Protein AF-A0A535PKS9-F1 (afdb_monomer_lite)

Foldseek 3Di:
DDPDDDDPPPPVDDDPPDDPPDADEAEQEFDKDWDWDWAFPDDDDPPDDGDTDTDTDIDDPSVVVQVVCVVVVHHYHYDYDDDPPD

Secondary structure (DSSP, 8-state):
-------------PPPPPPTTPPPEEEEES--EEEEEEEESS---TTS---EEEEEEEE-HHHHHHHHHHHTT-EEEEE-------

Sequence (86 aa):
MALGRFRTRSSGGRLPGPRPGRPISIVVLGDLMLDVVVAPERPTVAGTDVPGTVRLRPGGSAANVARGLARLGVRVQLVTAVGRDA

Radius of gyration: 20.69 Å; chains: 1; bounding box: 43×29×57 Å

pLDDT: mean 85.41, std 19.23, range [35.47, 98.56]

Structure (mmCIF, N/CA/C/O backbone):
data_AF-A0A535PKS9-F1
#
_entry.id   AF-A0A535PKS9-F1
#
loop_
_atom_site.group_PDB
_atom_site.id
_atom_site.type_symbol
_atom_site.label_atom_id
_atom_site.label_alt_id
_atom_site.label_comp_id
_atom_site.label_asym_id
_atom_site.label_entity_id
_atom_site.label_seq_id
_atom_site.pdbx_PDB_ins_code
_atom_site.Cartn_x
_atom_site.Cartn_y
_atom_site.Cartn_z
_atom_site.occupancy
_atom_site.B_iso_or_equiv
_atom_site.auth_seq_id
_atom_site.auth_comp_id
_atom_site.auth_asym_id
_atom_site.auth_atom_id
_atom_site.pdbx_PDB_model_num
ATOM 1 N N . MET A 1 1 ? -24.682 17.624 -15.562 1.00 41.53 1 MET A N 1
ATOM 2 C CA . MET A 1 1 ? -24.159 16.989 -14.331 1.00 41.53 1 MET A CA 1
ATOM 3 C C . MET A 1 1 ? -24.309 17.984 -13.190 1.00 41.53 1 MET A C 1
ATOM 5 O O . MET A 1 1 ? -23.659 19.018 -13.217 1.00 41.53 1 MET A O 1
ATOM 9 N N . ALA A 1 2 ? -25.243 17.752 -12.267 1.00 37.66 2 ALA A N 1
ATOM 10 C CA . ALA A 1 2 ? -25.547 18.703 -11.200 1.00 37.66 2 ALA A CA 1
ATOM 11 C C . ALA A 1 2 ? -24.545 18.551 -10.045 1.00 37.66 2 ALA A C 1
ATOM 13 O O . ALA A 1 2 ? -24.432 17.479 -9.454 1.00 37.66 2 ALA A O 1
ATOM 14 N N . LEU A 1 3 ? -23.831 19.632 -9.727 1.00 43.78 3 LEU A N 1
ATOM 15 C CA . LEU A 1 3 ? -22.959 19.729 -8.561 1.00 43.78 3 LEU A CA 1
ATOM 16 C C . LEU A 1 3 ? -23.848 19.786 -7.303 1.00 43.78 3 LEU A C 1
ATOM 18 O O . LEU A 1 3 ? -24.395 20.831 -6.946 1.00 43.78 3 LEU A O 1
ATOM 22 N N . GLY A 1 4 ? -24.068 18.632 -6.672 1.00 35.47 4 GLY A N 1
ATOM 23 C CA . GLY A 1 4 ? -24.844 18.524 -5.440 1.00 35.47 4 GLY A CA 1
ATOM 24 C C . GLY A 1 4 ? -24.160 19.287 -4.307 1.00 35.47 4 GLY A C 1
ATOM 25 O O . GLY A 1 4 ? -23.075 18.920 -3.866 1.00 35.47 4 GLY A O 1
ATOM 26 N N . ARG A 1 5 ? -24.796 20.362 -3.831 1.00 45.00 5 ARG A N 1
ATOM 27 C CA . ARG A 1 5 ? -24.345 21.144 -2.672 1.00 45.00 5 ARG A CA 1
ATOM 28 C C . ARG A 1 5 ? -24.272 20.247 -1.430 1.00 45.00 5 ARG A C 1
ATOM 30 O O . ARG A 1 5 ? -25.306 19.915 -0.850 1.00 45.00 5 ARG A O 1
ATOM 37 N N . PHE A 1 6 ? -23.062 19.903 -0.992 1.00 47.19 6 PHE A N 1
ATOM 38 C CA . PHE A 1 6 ? -22.824 19.270 0.305 1.00 47.19 6 PHE A CA 1
ATOM 39 C C . PHE A 1 6 ? -23.140 20.286 1.411 1.00 47.19 6 PHE A C 1
ATOM 41 O O . PHE A 1 6 ? -22.366 21.199 1.689 1.00 47.19 6 PHE A O 1
ATOM 48 N N . ARG A 1 7 ? -24.323 20.174 2.023 1.00 42.53 7 ARG A N 1
ATOM 49 C CA . ARG A 1 7 ? -24.659 20.926 3.236 1.00 42.53 7 ARG A CA 1
ATOM 50 C C . ARG A 1 7 ? -23.990 20.231 4.419 1.00 42.53 7 ARG A C 1
ATOM 52 O O . ARG A 1 7 ? -24.473 19.196 4.871 1.00 42.53 7 ARG A O 1
ATOM 59 N N . THR A 1 8 ? -22.912 20.802 4.946 1.00 46.53 8 THR A N 1
ATOM 60 C CA . THR A 1 8 ? -22.379 20.413 6.254 1.00 46.53 8 THR A CA 1
ATOM 61 C C . THR A 1 8 ? -23.362 20.894 7.325 1.00 46.53 8 THR A C 1
ATOM 63 O O . THR A 1 8 ? -23.342 22.041 7.760 1.00 46.53 8 THR A O 1
ATOM 66 N N . ARG A 1 9 ? -24.299 20.037 7.750 1.00 49.41 9 ARG A N 1
ATOM 67 C CA . ARG A 1 9 ? -24.997 20.286 9.018 1.00 49.41 9 ARG A CA 1
ATOM 68 C C . ARG A 1 9 ? -23.990 20.012 10.128 1.00 49.41 9 ARG A C 1
ATOM 70 O O . ARG A 1 9 ? -23.844 18.871 10.551 1.00 49.41 9 ARG A O 1
ATOM 77 N N . SER A 1 10 ? -23.309 21.046 10.616 1.00 55.47 10 SER A N 1
ATOM 78 C CA . SER A 1 10 ? -22.690 20.996 11.940 1.00 55.47 10 SER A CA 1
ATOM 79 C C . SER A 1 10 ? -23.812 21.052 12.981 1.00 55.47 10 SER A C 1
ATOM 81 O O . SER A 1 10 ? -24.049 22.075 13.621 1.00 55.47 10 SER A O 1
ATOM 83 N N . SER A 1 11 ? -24.582 19.971 13.121 1.00 56.56 11 SER A N 1
ATOM 84 C CA . SER A 1 11 ? -25.397 19.804 14.318 1.00 56.56 11 SER A CA 1
ATOM 85 C C . SER A 1 11 ? -24.415 19.708 15.480 1.00 56.56 11 SER A C 1
ATOM 87 O O . SER A 1 11 ? -23.712 18.707 15.595 1.00 56.56 11 SER A O 1
ATOM 89 N N . GLY A 1 12 ? -24.343 20.748 16.312 1.00 53.44 12 GLY A N 1
ATOM 90 C CA . GLY A 1 12 ? -23.513 20.826 17.521 1.00 53.44 12 GLY A CA 1
ATOM 91 C C . GLY A 1 12 ? -23.904 19.828 18.620 1.00 53.44 12 GLY A C 1
ATOM 92 O O . GLY A 1 12 ? -23.756 20.117 19.804 1.00 53.44 12 GLY A O 1
ATOM 93 N N . GLY A 1 13 ? -24.428 18.659 18.252 1.00 53.59 13 GLY A N 1
ATOM 94 C CA . GLY A 1 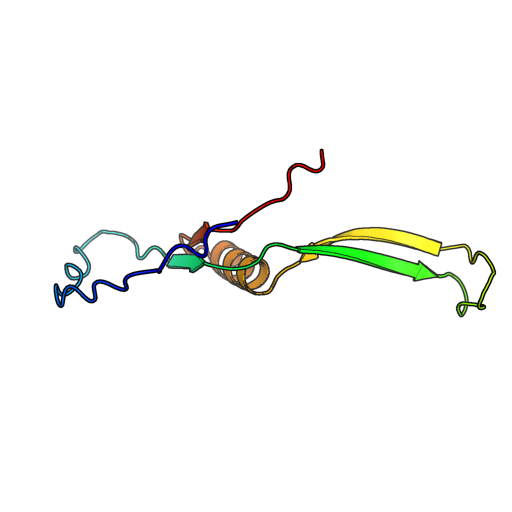13 ? -24.591 17.536 19.153 1.00 53.59 13 GLY A CA 1
ATOM 95 C C . GLY A 1 13 ? -23.216 16.957 19.435 1.00 53.59 13 GLY A C 1
ATOM 96 O O . GLY A 1 13 ? -22.581 16.399 18.541 1.00 53.59 13 GLY A O 1
ATOM 97 N N . ARG A 1 14 ? -22.745 17.093 20.678 1.00 61.59 14 ARG A N 1
ATOM 98 C CA . ARG A 1 14 ? -21.616 16.296 21.163 1.00 61.59 14 ARG A CA 1
ATOM 99 C C . ARG A 1 14 ? -21.883 14.839 20.799 1.00 61.59 14 ARG A C 1
ATOM 101 O O . ARG A 1 14 ? -22.953 14.315 21.115 1.00 61.59 14 ARG A O 1
ATOM 108 N N . LEU A 1 15 ? -20.916 14.196 20.145 1.00 65.38 15 LEU A N 1
ATOM 109 C CA . LEU A 1 15 ? -20.947 12.747 20.010 1.00 65.38 15 LEU A CA 1
ATOM 110 C C . LEU A 1 15 ? -21.104 12.162 21.422 1.00 65.38 15 LEU A C 1
ATOM 112 O O . LEU A 1 15 ? -20.438 12.650 22.343 1.00 65.38 15 LEU A O 1
ATOM 116 N N . PRO A 1 16 ? -22.002 11.181 21.626 1.00 63.94 16 PRO A N 1
ATOM 117 C CA . PRO A 1 16 ? -22.130 10.536 22.920 1.00 63.94 16 PRO A CA 1
ATOM 118 C C . PRO A 1 16 ? -20.747 10.069 23.375 1.00 63.94 16 PRO A C 1
ATOM 120 O O . PRO A 1 16 ? -19.991 9.500 22.584 1.00 63.94 16 PRO A O 1
ATOM 123 N N . GLY A 1 17 ? -20.411 10.363 24.634 1.00 64.31 17 GLY A N 1
ATOM 124 C CA . GLY A 1 17 ? -19.120 10.001 25.207 1.00 64.31 17 GLY A CA 1
ATOM 125 C C . GLY A 1 17 ? -18.850 8.495 25.088 1.00 64.31 17 GLY A C 1
ATOM 126 O O . GLY A 1 17 ? -19.790 7.708 24.910 1.00 64.31 17 GLY A O 1
ATOM 127 N N . PRO A 1 18 ? -17.580 8.070 25.176 1.00 65.44 18 PRO A N 1
ATOM 128 C CA . PRO A 1 18 ? -17.230 6.657 25.136 1.00 65.44 18 PRO A CA 1
ATOM 129 C C . PRO A 1 18 ? -18.063 5.880 26.159 1.00 65.44 18 PRO A C 1
ATOM 131 O O . PRO A 1 18 ? -18.064 6.206 27.345 1.00 65.44 18 PRO A O 1
ATOM 134 N N . ARG A 1 19 ? -18.803 4.863 25.704 1.00 70.25 19 ARG A N 1
ATOM 135 C CA . ARG A 1 19 ? -19.525 3.983 26.628 1.00 70.25 19 ARG A CA 1
ATOM 136 C C . ARG A 1 19 ? -18.499 3.109 27.356 1.00 70.25 19 ARG A C 1
ATOM 138 O O . ARG A 1 19 ? -17.708 2.458 26.666 1.00 70.25 19 ARG A O 1
ATOM 145 N N . PRO A 1 20 ? -18.507 3.056 28.699 1.00 67.31 20 PRO A N 1
ATOM 146 C CA . PRO A 1 20 ? -17.608 2.177 29.435 1.00 67.31 20 PRO A CA 1
ATOM 147 C C . PRO A 1 20 ? -17.792 0.723 28.974 1.00 67.31 20 PRO A C 1
ATOM 149 O O . PRO A 1 20 ? -18.914 0.266 28.760 1.00 67.31 20 PRO A O 1
ATOM 152 N N . GLY A 1 21 ? -16.677 0.027 28.738 1.00 70.19 21 GLY A N 1
ATOM 153 C CA . GLY A 1 21 ? -16.653 -1.359 28.252 1.00 70.19 21 GLY A CA 1
ATOM 154 C C . GLY A 1 21 ? -16.776 -1.541 26.733 1.00 70.19 21 GLY A C 1
ATOM 155 O O . GLY A 1 21 ? -16.618 -2.661 26.247 1.00 70.19 21 GLY A O 1
ATOM 156 N N . ARG A 1 22 ? -17.011 -0.480 25.946 1.00 71.44 22 ARG A N 1
ATOM 157 C CA . ARG A 1 22 ? -17.006 -0.584 24.478 1.00 71.44 22 ARG A CA 1
ATOM 158 C C . ARG A 1 22 ? -15.587 -0.352 23.938 1.00 71.44 22 ARG A C 1
ATOM 160 O O . ARG A 1 22 ? -15.040 0.726 24.165 1.00 71.44 22 ARG A O 1
ATOM 167 N N . PRO A 1 23 ? -15.001 -1.302 23.185 1.00 73.12 23 PRO A N 1
ATOM 168 C CA . PRO A 1 23 ? -13.681 -1.112 22.589 1.00 73.12 23 PRO A CA 1
ATOM 169 C C . PRO A 1 23 ? -13.671 0.120 21.683 1.00 73.12 23 PRO A C 1
ATOM 171 O O . PRO A 1 23 ? -14.620 0.318 20.913 1.00 73.12 23 PRO A O 1
ATOM 174 N N . ILE A 1 24 ? -12.607 0.924 21.753 1.00 80.38 24 ILE A N 1
ATOM 175 C CA . ILE A 1 24 ? -12.420 2.048 20.831 1.00 80.38 24 ILE A CA 1
ATOM 176 C C . ILE A 1 24 ? -12.320 1.490 19.409 1.00 80.38 24 ILE A C 1
ATOM 178 O O . ILE A 1 24 ? -11.530 0.588 19.132 1.00 80.38 24 ILE A O 1
ATOM 182 N N . SER A 1 25 ? -13.161 2.016 18.521 1.00 90.06 25 SER A N 1
ATOM 183 C CA . SER A 1 25 ? -13.176 1.686 17.099 1.00 90.06 25 SER A CA 1
ATOM 184 C C . SER A 1 25 ? -12.745 2.900 16.288 1.00 90.06 25 SER A C 1
ATOM 186 O O . SER A 1 25 ? -13.307 3.980 16.478 1.00 90.06 25 SER A O 1
ATOM 188 N N . ILE A 1 26 ? -11.800 2.718 15.370 1.00 95.88 26 ILE A N 1
ATOM 189 C CA . ILE A 1 26 ? -11.326 3.774 14.472 1.00 95.88 26 ILE A CA 1
ATOM 190 C C . ILE A 1 26 ? -11.983 3.604 13.104 1.00 95.88 26 ILE A C 1
ATOM 192 O O . ILE A 1 26 ? -12.028 2.504 12.559 1.00 95.88 26 ILE A O 1
ATOM 196 N N . VAL A 1 27 ? -12.471 4.699 12.531 1.00 97.69 27 VAL A N 1
ATOM 197 C CA . VAL A 1 27 ? -12.904 4.744 11.131 1.00 97.69 27 VAL A CA 1
ATOM 198 C C . VAL A 1 27 ? -11.908 5.597 10.364 1.00 97.69 27 VAL A C 1
ATOM 200 O O . VAL A 1 27 ? -11.635 6.729 10.759 1.00 97.69 27 VAL A O 1
ATOM 203 N N . VAL A 1 28 ? -11.370 5.054 9.277 1.00 98.38 28 VAL A N 1
ATOM 204 C CA . VAL A 1 28 ? -10.506 5.773 8.342 1.00 98.38 28 VAL A CA 1
ATOM 205 C C . VAL A 1 28 ? -11.304 6.012 7.067 1.00 98.38 28 VAL A C 1
ATOM 207 O O . VAL A 1 28 ? -11.790 5.062 6.460 1.00 98.38 28 VAL A O 1
ATOM 210 N N . LEU A 1 29 ? -11.465 7.273 6.678 1.00 98.19 29 LEU A N 1
ATOM 211 C CA . LEU A 1 29 ? -12.154 7.675 5.453 1.00 98.19 29 LEU A CA 1
ATOM 212 C C . LEU A 1 29 ? -11.123 8.208 4.462 1.00 98.19 29 LEU A C 1
ATOM 214 O O . LEU A 1 29 ? -10.403 9.149 4.791 1.00 98.19 29 LEU A O 1
ATOM 218 N N . GLY A 1 30 ? -11.062 7.636 3.262 1.00 97.81 30 GLY A N 1
ATOM 219 C CA . GLY A 1 30 ? -10.135 8.119 2.243 1.00 97.81 30 GLY A CA 1
ATOM 220 C C . GLY A 1 30 ? -9.927 7.150 1.092 1.00 97.81 30 GLY A C 1
ATOM 221 O O . GLY A 1 30 ? -10.866 6.501 0.639 1.00 97.81 30 GLY A O 1
ATOM 222 N N . ASP A 1 31 ? -8.697 7.088 0.602 1.00 98.00 31 ASP A N 1
ATOM 223 C CA . ASP A 1 31 ? -8.283 6.374 -0.597 1.00 98.00 31 ASP A CA 1
ATOM 224 C C . ASP A 1 31 ? -7.904 4.903 -0.361 1.00 98.00 31 ASP A C 1
ATOM 226 O O . ASP A 1 31 ? -7.369 4.496 0.675 1.00 98.00 31 ASP A O 1
ATOM 230 N N . LEU A 1 32 ? -8.143 4.117 -1.404 1.00 97.88 32 LEU A N 1
ATOM 231 C CA . LEU A 1 32 ? -7.548 2.816 -1.649 1.00 97.88 32 LEU A CA 1
ATOM 232 C C . LEU A 1 32 ? -7.035 2.851 -3.086 1.00 97.88 32 LEU A C 1
ATOM 234 O O . LEU A 1 32 ? -7.803 3.115 -4.008 1.00 97.88 32 LEU A O 1
ATOM 238 N N . MET A 1 33 ? -5.739 2.617 -3.264 1.00 96.81 33 MET A N 1
ATOM 239 C CA . MET A 1 33 ? -5.101 2.627 -4.580 1.00 96.81 33 MET A CA 1
ATOM 240 C C . MET A 1 33 ? -4.587 1.233 -4.933 1.00 96.81 33 MET A C 1
ATOM 242 O O . MET A 1 33 ? -4.277 0.430 -4.050 1.00 96.81 33 MET A O 1
ATOM 246 N N . LEU A 1 34 ? -4.491 0.949 -6.230 1.00 96.56 34 LEU A N 1
ATOM 247 C CA . LEU A 1 34 ? -3.756 -0.196 -6.751 1.00 96.56 34 LEU A CA 1
ATOM 248 C C . LEU A 1 34 ? -2.405 0.303 -7.266 1.00 96.56 34 LEU A C 1
ATOM 250 O O . LEU A 1 34 ? -2.325 0.907 -8.333 1.00 96.56 34 LEU A O 1
ATOM 254 N N . ASP A 1 35 ? -1.345 0.044 -6.514 1.00 97.06 35 ASP A N 1
ATOM 255 C CA . ASP A 1 35 ? 0.011 0.359 -6.939 1.00 97.06 35 ASP A CA 1
ATOM 256 C C . ASP A 1 35 ? 0.474 -0.712 -7.939 1.00 97.06 35 ASP A C 1
ATOM 258 O O . ASP A 1 35 ? 0.559 -1.903 -7.612 1.00 97.06 35 ASP A O 1
ATOM 262 N N . VAL A 1 36 ? 0.794 -0.283 -9.161 1.00 97.38 36 VAL A N 1
ATOM 263 C CA . VAL A 1 36 ? 1.412 -1.120 -10.197 1.00 97.38 36 VAL A CA 1
ATOM 264 C C . VAL A 1 36 ? 2.916 -0.895 -10.146 1.00 97.38 36 VAL A C 1
ATOM 266 O O . VAL A 1 36 ? 3.441 0.082 -10.675 1.00 97.38 36 VAL A O 1
ATOM 269 N N . VAL A 1 37 ? 3.619 -1.792 -9.464 1.00 97.75 37 VAL A N 1
ATOM 270 C CA . VAL A 1 37 ? 5.067 -1.692 -9.284 1.00 97.75 37 VAL A CA 1
ATOM 271 C C . VAL A 1 37 ? 5.756 -2.450 -10.409 1.00 97.75 37 VAL A C 1
ATOM 273 O O . VAL A 1 37 ? 5.623 -3.671 -10.506 1.00 97.75 37 VAL A O 1
ATOM 276 N N . VAL A 1 38 ? 6.506 -1.725 -11.236 1.00 97.44 38 VAL A N 1
ATOM 277 C CA . VAL A 1 38 ? 7.296 -2.280 -12.341 1.00 97.44 38 VAL A CA 1
ATOM 278 C C . VAL A 1 38 ? 8.773 -2.233 -11.968 1.00 97.44 38 VAL A C 1
ATOM 280 O O . VAL A 1 38 ? 9.301 -1.169 -11.651 1.00 97.44 38 VAL A O 1
ATOM 283 N N . ALA A 1 39 ? 9.437 -3.385 -12.007 1.00 97.62 39 ALA A N 1
ATOM 284 C CA . ALA A 1 39 ? 10.871 -3.518 -11.776 1.00 97.62 39 ALA A CA 1
ATOM 285 C C . ALA A 1 39 ? 11.542 -4.045 -13.058 1.00 97.62 39 ALA A C 1
ATOM 287 O O . ALA A 1 39 ? 11.507 -5.258 -13.296 1.00 97.62 39 ALA A O 1
ATOM 288 N N . PRO A 1 40 ? 12.095 -3.156 -13.907 1.00 97.56 40 PRO A N 1
ATOM 289 C CA . PRO A 1 40 ? 12.762 -3.552 -15.143 1.00 97.56 40 PRO A CA 1
ATOM 290 C C . PRO A 1 40 ? 14.143 -4.164 -14.851 1.00 97.56 40 PRO A C 1
ATOM 292 O O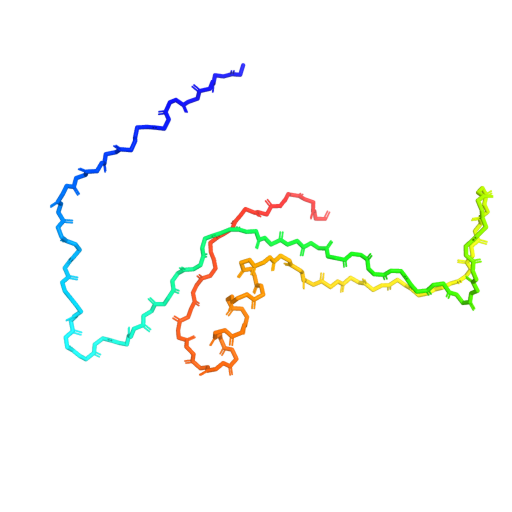 . PRO A 1 40 ? 14.835 -3.738 -13.927 1.00 97.56 40 PRO A O 1
ATOM 295 N N . GLU A 1 41 ? 14.560 -5.154 -15.643 1.00 97.88 41 GLU A N 1
ATOM 296 C CA . GLU A 1 41 ? 15.851 -5.855 -15.478 1.00 97.88 41 GLU A CA 1
ATOM 297 C C . GLU A 1 41 ? 17.059 -4.981 -15.841 1.00 97.88 41 GLU A C 1
ATOM 299 O O . GLU A 1 41 ? 18.193 -5.257 -15.454 1.00 97.88 41 GLU A O 1
ATOM 304 N N . ARG A 1 42 ? 16.810 -3.910 -16.594 1.00 97.00 42 ARG A N 1
ATOM 305 C CA . ARG A 1 42 ? 17.792 -2.914 -17.026 1.00 97.00 42 ARG A CA 1
ATOM 306 C C . ARG A 1 42 ? 17.126 -1.533 -17.105 1.00 97.00 42 ARG A C 1
ATOM 308 O O . ARG A 1 42 ? 15.897 -1.462 -17.072 1.00 97.00 42 ARG A O 1
ATOM 315 N N . PRO A 1 43 ? 17.891 -0.431 -17.213 1.00 97.44 43 PRO A N 1
ATOM 316 C CA . PRO A 1 43 ? 17.312 0.900 -17.380 1.00 97.44 43 PRO A CA 1
ATOM 317 C C . PRO A 1 43 ? 16.310 0.961 -18.538 1.00 97.44 43 PRO A C 1
ATOM 319 O O . PRO A 1 43 ? 16.513 0.337 -19.583 1.00 97.44 43 PRO A O 1
ATOM 322 N N . THR A 1 44 ? 15.226 1.712 -18.349 1.00 96.12 44 THR A N 1
ATOM 323 C CA . THR A 1 44 ? 14.189 1.877 -19.368 1.00 96.12 44 THR A CA 1
ATOM 324 C C . THR A 1 44 ? 14.713 2.671 -20.560 1.00 96.12 44 THR A C 1
ATOM 326 O O . THR A 1 44 ? 15.433 3.658 -20.408 1.00 96.12 44 THR A O 1
ATOM 329 N N . VAL A 1 45 ? 14.333 2.239 -21.762 1.00 95.25 45 VAL A N 1
ATOM 330 C CA . VAL A 1 45 ? 14.682 2.903 -23.022 1.00 95.25 45 VAL A CA 1
ATOM 331 C C . VAL A 1 45 ? 13.388 3.337 -23.705 1.00 95.25 45 VAL A C 1
ATOM 333 O O . VAL A 1 45 ? 12.496 2.521 -23.943 1.00 95.25 45 VAL A O 1
ATOM 336 N N . ALA A 1 46 ? 13.266 4.636 -23.979 1.00 96.06 46 ALA A N 1
ATOM 337 C CA . ALA A 1 46 ? 12.055 5.226 -24.542 1.00 96.06 46 ALA A CA 1
ATOM 338 C C . ALA A 1 46 ? 11.677 4.585 -25.888 1.00 96.06 46 ALA A C 1
ATOM 340 O O . ALA A 1 46 ? 12.533 4.371 -26.743 1.00 96.06 46 ALA A O 1
ATOM 341 N N . GLY A 1 47 ? 10.384 4.300 -26.071 1.00 96.56 47 GLY A N 1
ATOM 342 C CA . GLY A 1 47 ? 9.858 3.694 -27.298 1.00 96.56 47 GLY A CA 1
ATOM 343 C C . GLY A 1 47 ? 10.181 2.207 -27.471 1.00 96.56 47 GLY A C 1
ATOM 344 O O . GLY A 1 47 ? 9.991 1.679 -28.562 1.00 96.56 47 GLY A O 1
ATOM 345 N N . THR A 1 48 ? 10.674 1.534 -26.428 1.00 95.56 48 THR A N 1
ATOM 346 C CA . THR A 1 48 ? 11.008 0.105 -26.472 1.00 95.56 48 THR A CA 1
ATOM 347 C C . THR A 1 48 ? 10.454 -0.638 -25.265 1.00 95.56 48 THR A C 1
ATOM 349 O O . THR A 1 48 ? 10.190 -0.034 -24.223 1.00 95.56 48 THR A O 1
ATOM 352 N N . ASP A 1 49 ? 10.363 -1.959 -25.395 1.00 95.75 49 ASP A N 1
ATOM 353 C CA . ASP A 1 49 ? 10.060 -2.849 -24.283 1.00 95.75 49 ASP A CA 1
ATOM 354 C C . ASP A 1 49 ? 11.339 -3.287 -23.558 1.00 95.75 49 ASP A C 1
ATOM 356 O O . ASP A 1 49 ? 12.363 -3.633 -24.163 1.00 95.75 49 ASP A O 1
ATOM 360 N N . VAL A 1 50 ? 11.270 -3.304 -22.227 1.00 97.31 50 VAL A N 1
ATOM 361 C CA . VAL A 1 50 ? 12.332 -3.812 -21.358 1.00 97.31 50 VAL A CA 1
ATOM 362 C C . VAL A 1 50 ? 11.760 -4.934 -20.493 1.00 97.31 50 VAL A C 1
ATOM 364 O O . VAL A 1 50 ? 10.818 -4.675 -19.742 1.00 97.31 50 VAL A O 1
ATOM 367 N N . PRO A 1 51 ? 12.314 -6.162 -20.567 1.00 97.75 51 PRO A N 1
ATOM 368 C CA . PRO A 1 51 ? 11.924 -7.249 -19.679 1.00 97.75 51 PRO A CA 1
ATOM 369 C C . PRO A 1 51 ? 12.012 -6.841 -18.207 1.00 97.75 51 PRO A C 1
ATOM 371 O O . PRO A 1 51 ? 12.883 -6.066 -17.801 1.00 97.75 51 PRO A O 1
ATOM 374 N N . GLY A 1 52 ? 11.083 -7.342 -17.404 1.00 96.50 52 GLY A N 1
ATOM 375 C CA . GLY A 1 52 ? 10.951 -6.958 -16.011 1.00 96.50 52 GLY A CA 1
ATOM 376 C C . GLY A 1 52 ? 9.822 -7.696 -15.322 1.00 96.50 52 GLY A C 1
ATOM 377 O O . GLY A 1 52 ? 9.082 -8.472 -15.926 1.00 96.50 52 GLY A O 1
ATOM 378 N N . THR A 1 53 ? 9.671 -7.419 -14.034 1.00 98.25 53 THR A N 1
ATOM 379 C CA . THR A 1 53 ? 8.578 -7.972 -13.236 1.00 98.25 53 THR A CA 1
ATOM 380 C C . THR A 1 53 ? 7.547 -6.898 -12.926 1.00 98.25 53 THR A C 1
ATOM 382 O O . THR A 1 53 ? 7.888 -5.748 -12.643 1.00 98.25 53 THR A O 1
ATOM 385 N N . VAL A 1 54 ? 6.272 -7.285 -12.962 1.00 97.94 54 VAL A N 1
ATOM 386 C CA . VAL A 1 54 ? 5.144 -6.433 -12.578 1.00 97.94 54 VAL A CA 1
ATOM 387 C C . VAL A 1 54 ? 4.492 -7.026 -11.342 1.00 97.94 54 VAL A C 1
ATOM 389 O O . VAL A 1 54 ? 4.220 -8.225 -11.274 1.00 97.94 54 VAL A O 1
ATOM 392 N N . ARG A 1 55 ? 4.248 -6.185 -10.339 1.00 98.31 55 ARG A N 1
ATOM 393 C CA . ARG A 1 55 ? 3.582 -6.571 -9.097 1.00 98.31 55 ARG A CA 1
ATOM 394 C C . ARG A 1 55 ? 2.446 -5.613 -8.792 1.00 98.31 55 ARG A C 1
ATOM 396 O O . ARG A 1 55 ? 2.651 -4.407 -8.710 1.00 98.31 55 ARG A O 1
ATOM 403 N N . LEU A 1 56 ? 1.272 -6.178 -8.538 1.00 97.31 56 LEU A N 1
ATOM 404 C CA . LEU A 1 56 ? 0.113 -5.441 -8.055 1.00 97.31 56 LEU A CA 1
ATOM 405 C C . LEU A 1 56 ? 0.131 -5.401 -6.526 1.00 97.31 56 LEU A C 1
ATOM 407 O O . LEU A 1 56 ? 0.279 -6.431 -5.859 1.00 97.31 56 LEU A O 1
ATOM 411 N N . ARG A 1 57 ? 0.023 -4.206 -5.950 1.00 97.25 57 ARG A N 1
ATOM 412 C CA . ARG A 1 57 ? 0.097 -3.989 -4.502 1.00 97.25 57 ARG A CA 1
ATOM 413 C C . ARG A 1 57 ? -1.037 -3.060 -4.058 1.00 97.25 57 ARG A C 1
ATOM 415 O O . ARG A 1 57 ? -1.272 -2.054 -4.710 1.00 97.25 57 ARG A O 1
ATOM 422 N N . PRO A 1 58 ? -1.724 -3.337 -2.937 1.00 95.88 58 PRO A N 1
ATOM 423 C CA . PRO A 1 58 ? -2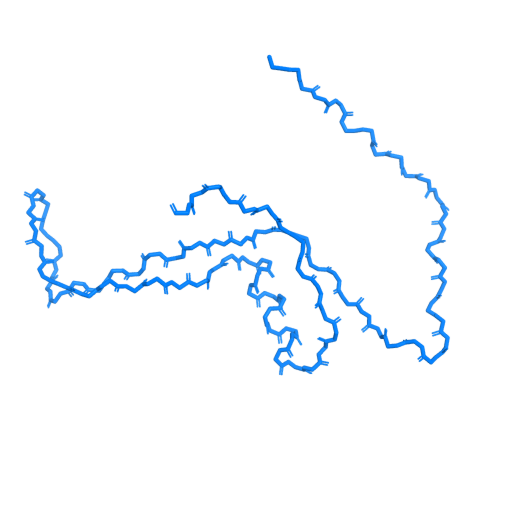.626 -2.355 -2.348 1.00 95.88 58 PRO A CA 1
ATOM 424 C C . PRO A 1 58 ? -1.831 -1.168 -1.794 1.00 95.88 58 PRO A C 1
ATOM 426 O O . PRO A 1 58 ? -0.926 -1.367 -0.971 1.00 95.88 58 PRO A O 1
ATOM 429 N N . GLY A 1 59 ? -2.212 0.028 -2.226 1.00 97.12 59 GLY A N 1
ATOM 430 C CA . GLY A 1 59 ? -1.702 1.327 -1.802 1.00 97.12 59 GLY A CA 1
ATOM 431 C C . GLY A 1 59 ? -2.819 2.239 -1.288 1.00 97.12 59 GLY A C 1
ATOM 432 O O . GLY A 1 59 ? -3.921 1.789 -0.973 1.00 97.12 59 GLY A O 1
ATOM 433 N N . GLY A 1 60 ? -2.537 3.537 -1.207 1.00 97.81 60 GLY A N 1
ATOM 434 C CA . GLY A 1 60 ? -3.444 4.538 -0.634 1.00 97.81 60 GLY A CA 1
ATOM 435 C C . GLY A 1 60 ? -3.080 4.906 0.800 1.00 97.81 60 GLY A C 1
ATOM 436 O O . GLY A 1 60 ? -2.747 4.046 1.620 1.00 97.81 60 GLY A O 1
ATOM 437 N N . SER A 1 61 ? -3.113 6.199 1.112 1.00 98.31 61 SER A N 1
ATOM 438 C CA . SER A 1 61 ? -2.718 6.712 2.428 1.00 98.31 61 SER A CA 1
ATOM 439 C C . SER A 1 61 ? -3.659 6.215 3.530 1.00 98.31 61 SER A C 1
ATOM 441 O O . SER A 1 61 ? -3.212 5.631 4.522 1.00 98.31 61 SER A O 1
ATOM 443 N N . ALA A 1 62 ? -4.972 6.344 3.324 1.00 98.44 62 ALA A N 1
ATOM 444 C CA . ALA A 1 62 ? -5.988 5.860 4.251 1.00 98.44 62 ALA A CA 1
ATOM 445 C C . ALA A 1 62 ? -5.928 4.334 4.409 1.00 98.44 62 ALA A C 1
ATOM 447 O O . ALA A 1 62 ? -5.945 3.827 5.534 1.00 98.44 62 ALA A O 1
ATOM 448 N N . ALA A 1 63 ? -5.786 3.595 3.306 1.00 98.38 63 ALA A N 1
ATOM 449 C CA . ALA A 1 63 ? -5.615 2.146 3.347 1.00 98.38 63 ALA A CA 1
ATOM 450 C C . ALA A 1 63 ? -4.356 1.720 4.125 1.00 98.38 63 ALA A C 1
ATOM 452 O O . ALA A 1 63 ? -4.409 0.781 4.926 1.00 98.38 63 ALA A O 1
ATOM 453 N N . ASN A 1 64 ? -3.236 2.429 3.957 1.00 98.25 64 ASN A N 1
ATOM 454 C CA . ASN A 1 64 ? -2.003 2.165 4.696 1.00 98.25 64 ASN A CA 1
ATOM 455 C C . ASN A 1 64 ? -2.163 2.418 6.202 1.00 98.25 64 ASN A C 1
ATOM 457 O O . ASN A 1 64 ? -1.737 1.577 7.000 1.00 98.25 64 ASN A O 1
ATOM 461 N N . VAL A 1 65 ? -2.819 3.514 6.596 1.00 98.56 65 VAL A N 1
ATOM 462 C CA . VAL A 1 65 ? -3.134 3.814 8.004 1.00 98.56 65 VAL A CA 1
ATOM 463 C C . VAL A 1 65 ? -4.043 2.741 8.600 1.00 98.56 65 VAL A C 1
ATOM 465 O O . VAL A 1 65 ? -3.718 2.173 9.643 1.00 98.56 65 VAL A O 1
ATOM 468 N N . ALA A 1 66 ? -5.145 2.402 7.923 1.00 98.38 66 ALA A N 1
ATOM 469 C CA . ALA A 1 66 ? -6.072 1.369 8.378 1.00 98.38 66 ALA A CA 1
ATOM 470 C C . ALA A 1 66 ? -5.369 0.011 8.540 1.00 98.38 66 ALA A C 1
ATOM 472 O O . ALA A 1 66 ? -5.526 -0.655 9.562 1.00 98.38 66 ALA A O 1
ATOM 473 N N . ARG A 1 67 ? -4.516 -0.377 7.582 1.00 98.00 67 ARG A N 1
ATOM 474 C CA . ARG A 1 67 ? -3.716 -1.607 7.667 1.00 98.00 67 ARG A CA 1
ATOM 475 C C . ARG A 1 67 ? -2.748 -1.585 8.848 1.00 98.00 67 ARG A C 1
ATOM 477 O O . ARG A 1 67 ? -2.591 -2.604 9.516 1.00 98.00 67 ARG A O 1
ATOM 484 N N . GLY A 1 68 ? -2.084 -0.456 9.095 1.00 98.25 68 GLY A N 1
ATOM 485 C CA . GLY A 1 68 ? -1.186 -0.286 10.239 1.00 98.25 68 GLY A CA 1
ATOM 486 C C . GLY A 1 68 ? -1.918 -0.467 11.569 1.00 98.25 68 GLY A C 1
ATOM 487 O O . GLY A 1 68 ? -1.497 -1.269 12.398 1.00 98.25 68 GLY A O 1
ATOM 488 N N . LEU A 1 69 ? -3.064 0.198 11.727 1.00 97.62 69 LEU A N 1
ATOM 489 C CA . LEU A 1 69 ? -3.921 0.079 12.909 1.00 97.62 69 LEU A CA 1
ATOM 490 C C . LEU A 1 69 ? -4.407 -1.359 13.131 1.00 97.62 69 LEU A C 1
ATOM 492 O O . LEU A 1 69 ? -4.312 -1.875 14.243 1.00 97.62 69 LEU A O 1
ATOM 496 N N . ALA A 1 70 ? -4.861 -2.032 12.072 1.00 96.75 70 ALA A N 1
ATOM 497 C CA . ALA A 1 70 ? -5.300 -3.423 12.151 1.00 96.75 70 ALA A CA 1
ATOM 498 C C . ALA A 1 70 ? -4.165 -4.362 12.598 1.00 96.75 70 ALA A C 1
ATOM 500 O O . ALA A 1 70 ? -4.380 -5.233 13.437 1.00 96.75 70 ALA A O 1
ATOM 501 N N . ARG A 1 71 ? -2.938 -4.160 12.092 1.00 97.31 71 ARG A N 1
ATOM 502 C CA . ARG A 1 71 ? -1.751 -4.938 12.498 1.00 97.31 71 ARG A CA 1
ATOM 503 C C . ARG A 1 71 ? -1.374 -4.746 13.967 1.00 97.31 71 ARG A C 1
ATOM 505 O O . ARG A 1 71 ? -0.787 -5.647 14.551 1.00 97.31 71 ARG A O 1
ATOM 512 N N . LEU A 1 72 ? -1.723 -3.605 14.553 1.00 96.75 72 LEU A N 1
ATOM 513 C CA . LEU A 1 72 ? -1.538 -3.316 15.977 1.00 96.75 72 LEU A CA 1
ATOM 514 C C . LEU A 1 72 ? -2.696 -3.839 16.851 1.00 96.75 72 LEU A C 1
ATOM 516 O O . LEU A 1 72 ? -2.735 -3.558 18.044 1.00 96.75 72 LEU A O 1
ATOM 520 N N . GLY A 1 73 ? -3.654 -4.576 16.278 1.00 93.31 73 GLY A N 1
ATOM 521 C CA . GLY A 1 73 ? -4.804 -5.127 17.001 1.00 93.31 73 GLY A CA 1
ATOM 522 C C . GLY A 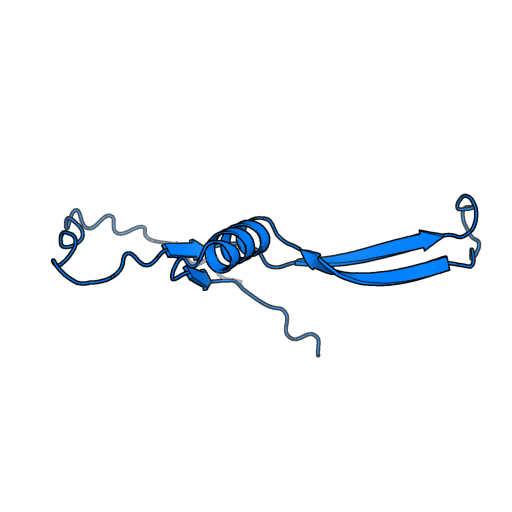1 73 ? -5.939 -4.127 17.239 1.00 93.31 73 GLY A C 1
ATOM 523 O O . GLY A 1 73 ? -6.888 -4.430 17.963 1.00 93.31 73 GLY A O 1
ATOM 524 N N . VAL A 1 74 ? -5.883 -2.939 16.631 1.00 95.00 74 VAL A N 1
ATOM 525 C CA . VAL A 1 74 ? -6.949 -1.941 16.759 1.00 95.00 74 VAL A CA 1
ATOM 526 C C . VAL A 1 74 ? -8.147 -2.347 15.906 1.00 95.00 74 VAL A C 1
ATOM 528 O O . VAL A 1 74 ? -8.014 -2.689 14.730 1.00 95.00 74 VAL A O 1
ATOM 531 N N . ARG A 1 75 ? -9.354 -2.241 16.473 1.00 94.81 75 ARG A N 1
ATOM 532 C CA . ARG A 1 75 ? -10.599 -2.382 15.712 1.00 94.81 75 ARG A CA 1
ATOM 533 C C . ARG A 1 75 ? -10.753 -1.188 14.770 1.00 94.81 75 ARG A C 1
ATOM 535 O O . ARG A 1 75 ? -11.131 -0.102 15.207 1.00 94.81 75 ARG A O 1
ATOM 542 N N . VAL A 1 76 ? -10.485 -1.394 13.485 1.00 97.06 76 VAL A N 1
ATOM 543 C CA . VAL A 1 76 ? -10.498 -0.338 12.468 1.00 97.06 76 VAL A CA 1
ATOM 544 C C . VAL A 1 76 ? -11.367 -0.708 11.267 1.00 97.06 76 VAL A C 1
ATOM 546 O O . VAL A 1 76 ? -11.426 -1.870 10.872 1.00 97.06 76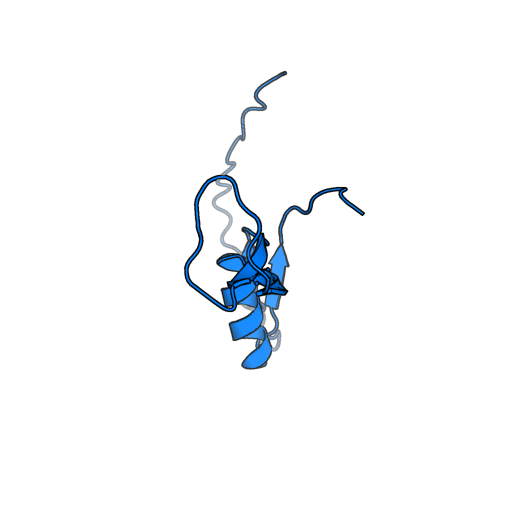 VAL A O 1
ATOM 549 N N . GLN A 1 77 ? -12.044 0.282 10.690 1.00 97.75 77 GLN A N 1
ATOM 550 C CA . GLN A 1 77 ? -12.800 0.160 9.443 1.00 97.75 77 GLN A CA 1
ATOM 551 C C . GLN A 1 77 ? -12.287 1.189 8.432 1.00 97.75 77 GLN A C 1
ATOM 553 O O . GLN A 1 77 ? -12.154 2.364 8.770 1.00 97.75 77 GLN A O 1
ATOM 558 N N . LEU A 1 78 ? -12.017 0.756 7.200 1.00 98.19 78 LEU A N 1
ATOM 559 C CA . LEU A 1 78 ? -11.733 1.646 6.074 1.00 98.19 78 LEU A CA 1
ATOM 560 C C . LEU A 1 78 ? -13.029 1.894 5.296 1.00 98.19 78 LEU A C 1
ATOM 562 O O . LEU A 1 78 ? -13.677 0.947 4.858 1.00 98.19 78 LEU A O 1
ATOM 566 N N . VAL A 1 79 ? -13.378 3.162 5.104 1.00 98.38 79 VAL A N 1
ATOM 567 C CA . VAL A 1 79 ? -14.440 3.604 4.200 1.00 98.38 79 VAL A CA 1
ATOM 568 C C . VAL A 1 79 ? -13.772 4.283 3.013 1.00 98.38 79 VAL A C 1
ATOM 570 O O . VAL A 1 79 ? -13.057 5.272 3.168 1.00 98.38 79 VAL A O 1
ATOM 573 N N . THR A 1 80 ? -13.983 3.732 1.825 1.00 98.12 80 THR A N 1
ATOM 574 C CA . THR A 1 80 ? -13.359 4.197 0.585 1.00 98.12 80 THR A CA 1
ATOM 575 C C . THR A 1 80 ? -14.274 3.915 -0.604 1.00 98.12 80 THR A C 1
ATOM 577 O O . THR A 1 80 ? -15.220 3.133 -0.489 1.00 98.12 80 THR A O 1
ATOM 580 N N . ALA A 1 81 ? -14.007 4.563 -1.733 1.00 96.88 81 ALA A N 1
ATOM 581 C CA . ALA A 1 81 ? -14.631 4.232 -3.006 1.00 96.88 81 ALA A CA 1
ATOM 582 C C . ALA A 1 81 ? -13.719 3.278 -3.785 1.00 96.88 81 ALA A C 1
ATOM 584 O O . ALA A 1 81 ? -12.500 3.427 -3.762 1.00 96.88 81 ALA A O 1
ATOM 585 N N . VAL A 1 82 ? -14.318 2.323 -4.491 1.00 96.12 82 VAL A N 1
ATOM 586 C CA . VAL A 1 82 ? -13.614 1.403 -5.393 1.00 96.12 82 VAL A CA 1
ATOM 587 C C . VAL A 1 82 ? -14.188 1.523 -6.799 1.00 96.12 82 VAL A C 1
ATOM 589 O O . VAL A 1 82 ? -15.359 1.883 -6.967 1.00 96.12 82 VAL A O 1
ATOM 592 N N . GLY A 1 83 ? -13.353 1.251 -7.801 1.00 93.88 83 GLY A N 1
ATOM 593 C CA . GLY A 1 83 ? -13.784 1.156 -9.190 1.00 93.88 83 GLY A CA 1
ATOM 594 C C . GLY A 1 83 ? -14.697 -0.052 -9.432 1.00 93.88 83 GLY A C 1
ATOM 595 O O . GLY A 1 83 ? -14.905 -0.894 -8.556 1.00 93.88 83 GLY A O 1
ATOM 596 N N . ARG A 1 84 ? -15.302 -0.100 -10.624 1.00 96.44 84 ARG A N 1
ATOM 597 C CA . ARG A 1 84 ? -16.077 -1.258 -11.123 1.00 96.44 84 ARG A CA 1
ATOM 598 C C . ARG A 1 84 ? -15.300 -2.056 -12.174 1.00 96.44 84 ARG A C 1
ATOM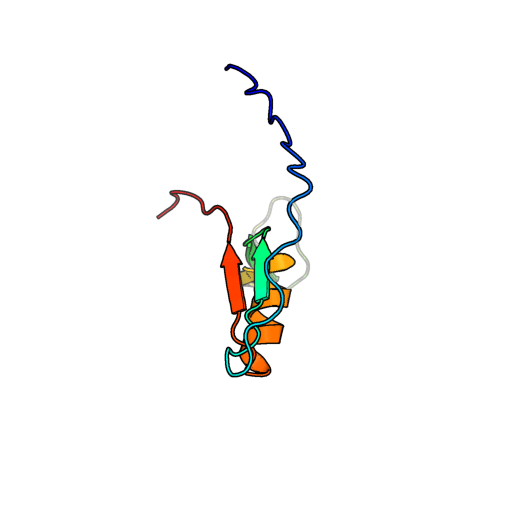 600 O O . ARG A 1 84 ? -15.890 -2.775 -12.971 1.00 96.44 84 ARG A O 1
ATOM 607 N N . ASP A 1 85 ? -13.997 -1.850 -12.197 1.00 89.44 85 ASP A N 1
ATOM 608 C CA . ASP A 1 85 ? -13.011 -2.596 -12.952 1.00 89.44 85 ASP A CA 1
ATOM 609 C C . ASP A 1 85 ? -12.831 -3.966 -12.282 1.00 89.44 85 ASP A C 1
ATOM 611 O O . ASP A 1 85 ? -12.174 -4.095 -11.250 1.00 89.44 85 ASP A O 1
ATOM 615 N N . ALA A 1 86 ? -13.500 -4.975 -12.845 1.00 72.44 86 ALA A N 1
ATOM 616 C CA . ALA A 1 86 ? -13.338 -6.389 -12.513 1.00 72.44 86 ALA A CA 1
ATOM 617 C C . ALA A 1 86 ? -12.715 -7.126 -13.701 1.00 72.44 86 ALA A C 1
ATOM 619 O O . ALA A 1 86 ? -13.060 -6.764 -14.851 1.00 72.44 86 ALA A O 1
#